Protein AF-A0AAV5GWV8-F1 (afdb_monomer)

Foldseek 3Di:
DKKKKKWKWFDDPPDPDTHGPDIDIDDDPDDDDPVVSLVVNCVVCVVVPPDTPMKMKIWMWDFDADPVRDTPDIDTDDMDIDD

pLDDT: mean 77.82, std 11.02, range [50.97, 91.69]

Structure (mmCIF, N/CA/C/O backbone):
data_AF-A0AAV5GWV8-F1
#
_entry.id   AF-A0AAV5GWV8-F1
#
loop_
_atom_site.group_PDB
_atom_site.id
_atom_site.type_symbol
_atom_site.label_atom_id
_atom_site.label_alt_id
_atom_site.label_comp_id
_atom_site.label_asym_id
_atom_site.label_entity_id
_atom_site.label_seq_id
_atom_site.pdbx_PDB_ins_code
_atom_site.Cartn_x
_atom_site.Cartn_y
_atom_site.Cartn_z
_atom_site.occupancy
_atom_site.B_iso_or_equiv
_atom_site.auth_seq_id
_atom_site.auth_comp_id
_atom_site.auth_asym_id
_atom_site.auth_atom_id
_atom_site.pdbx_PDB_model_num
ATOM 1 N N . MET A 1 1 ? -9.425 0.455 11.911 1.00 86.50 1 MET A N 1
ATOM 2 C CA . MET A 1 1 ? -8.317 -0.339 11.327 1.00 86.50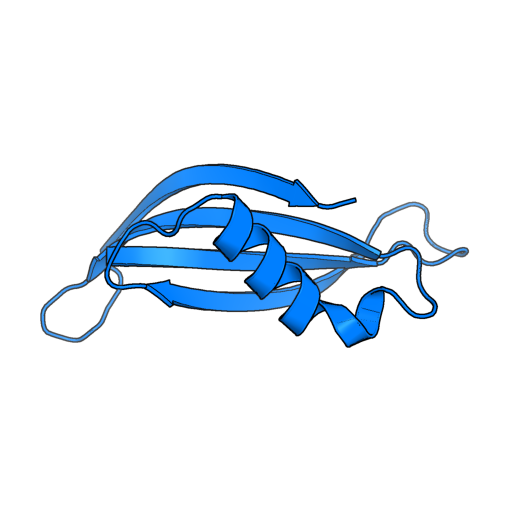 1 MET A CA 1
ATOM 3 C C . MET A 1 1 ? -7.637 0.485 10.252 1.00 86.50 1 MET A C 1
ATOM 5 O O . MET A 1 1 ? -8.087 1.592 9.986 1.00 86.50 1 MET A O 1
ATOM 9 N N . TYR A 1 2 ? -6.569 -0.029 9.653 1.00 87.19 2 TYR A N 1
ATOM 10 C CA . TYR A 1 2 ? -5.887 0.615 8.541 1.00 87.19 2 TYR A CA 1
ATOM 11 C C . TYR A 1 2 ? -5.765 -0.342 7.364 1.00 87.19 2 TYR A C 1
ATOM 13 O O . TYR A 1 2 ? -5.682 -1.556 7.551 1.00 87.19 2 TYR A O 1
ATOM 21 N N . ILE A 1 3 ? -5.746 0.203 6.157 1.00 87.88 3 ILE A N 1
ATOM 22 C CA . ILE A 1 3 ? -5.486 -0.544 4.930 1.00 87.88 3 ILE A CA 1
ATOM 23 C C . ILE A 1 3 ? -4.292 0.115 4.262 1.00 87.88 3 ILE A C 1
ATOM 25 O O . ILE A 1 3 ? -4.339 1.300 3.950 1.00 87.88 3 ILE A O 1
ATOM 29 N N . LEU A 1 4 ? -3.225 -0.650 4.064 1.00 88.94 4 LEU A N 1
ATOM 30 C CA . LEU A 1 4 ? -2.125 -0.264 3.194 1.00 88.94 4 LEU A CA 1
ATOM 31 C C . LEU A 1 4 ? -2.419 -0.823 1.808 1.00 88.94 4 LEU A C 1
ATOM 33 O O . LEU A 1 4 ? -2.427 -2.041 1.623 1.00 88.94 4 LEU A O 1
ATOM 37 N N . LYS A 1 5 ? -2.658 0.063 0.852 1.00 89.94 5 LYS A N 1
ATOM 38 C CA . LYS A 1 5 ? -2.743 -0.266 -0.562 1.00 89.94 5 LYS A CA 1
ATOM 39 C C . LYS A 1 5 ? -1.397 0.031 -1.206 1.00 89.94 5 LYS A C 1
ATOM 41 O O . LYS A 1 5 ? -0.862 1.126 -1.078 1.00 89.94 5 LYS A O 1
ATOM 46 N N . ILE A 1 6 ? -0.832 -0.980 -1.843 1.00 87.69 6 ILE A N 1
ATOM 47 C CA . ILE A 1 6 ? 0.444 -0.927 -2.547 1.00 87.69 6 ILE A CA 1
ATOM 48 C C . ILE A 1 6 ? 0.110 -0.965 -4.029 1.00 87.69 6 ILE A C 1
ATOM 50 O O . ILE A 1 6 ? -0.421 -1.973 -4.490 1.00 87.69 6 ILE A O 1
ATOM 54 N N . ASN A 1 7 ? 0.408 0.107 -4.749 1.00 86.75 7 ASN A N 1
ATOM 55 C CA . ASN A 1 7 ? 0.307 0.196 -6.197 1.00 86.75 7 ASN A CA 1
ATOM 56 C C . ASN A 1 7 ? 1.725 0.134 -6.773 1.00 86.75 7 ASN A C 1
ATOM 58 O O . ASN A 1 7 ? 2.611 0.856 -6.324 1.00 86.75 7 ASN A O 1
ATOM 62 N N . ILE A 1 8 ? 1.944 -0.742 -7.747 1.00 82.50 8 ILE A N 1
ATOM 63 C CA . ILE A 1 8 ? 3.184 -0.807 -8.518 1.00 82.50 8 ILE A CA 1
ATOM 64 C C . ILE A 1 8 ? 2.821 -0.463 -9.951 1.00 82.50 8 ILE A C 1
ATOM 66 O O . ILE A 1 8 ? 2.032 -1.176 -10.581 1.00 82.50 8 ILE A O 1
ATOM 70 N N . THR A 1 9 ? 3.387 0.623 -10.449 1.00 81.56 9 THR A N 1
ATOM 71 C CA . THR A 1 9 ? 3.282 1.039 -11.841 1.00 81.56 9 THR A CA 1
ATOM 72 C C . THR A 1 9 ? 4.577 0.696 -12.554 1.00 81.56 9 THR A C 1
ATOM 74 O O . THR A 1 9 ? 5.669 0.850 -12.013 1.00 81.56 9 THR A O 1
ATOM 77 N N . GLU A 1 10 ? 4.467 0.193 -13.775 1.00 75.38 10 GLU A N 1
ATOM 78 C CA . GLU A 1 10 ? 5.619 -0.075 -14.621 1.00 75.38 10 GLU A CA 1
ATOM 79 C C . GLU A 1 10 ? 5.566 0.855 -15.825 1.00 75.38 10 GLU A C 1
ATOM 81 O O . GLU A 1 10 ? 4.566 0.922 -16.545 1.00 75.38 10 GLU A O 1
ATOM 86 N N . LYS A 1 11 ? 6.662 1.577 -16.061 1.00 68.25 11 LYS A N 1
ATOM 87 C CA . LYS A 1 11 ? 6.834 2.327 -17.295 1.00 68.25 11 LYS A CA 1
ATOM 88 C C . LYS A 1 11 ? 7.657 1.490 -18.263 1.00 68.25 11 LYS A C 1
ATOM 90 O O . LYS A 1 11 ? 8.875 1.390 -18.124 1.00 68.25 11 LYS A O 1
ATOM 95 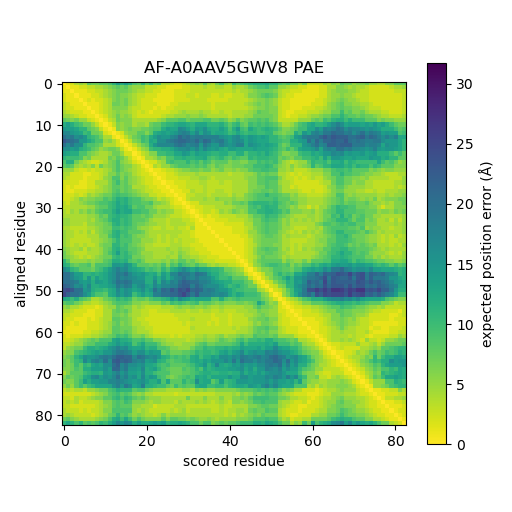N N . SER A 1 12 ? 6.996 0.882 -19.247 1.00 63.59 12 SER A N 1
ATOM 96 C CA . SER A 1 12 ? 7.730 0.204 -20.318 1.00 63.59 12 SER A CA 1
ATOM 97 C C . SER A 1 12 ? 8.472 1.230 -21.180 1.00 63.59 12 SER A C 1
ATOM 99 O O . SER A 1 12 ? 7.986 2.340 -21.397 1.00 63.59 12 SER A O 1
ATOM 101 N N . GLU A 1 13 ? 9.629 0.855 -21.731 1.00 60.72 13 GLU A N 1
ATOM 102 C CA . GLU A 1 13 ? 10.407 1.719 -22.640 1.00 60.72 13 GLU A CA 1
ATOM 103 C C . GLU A 1 13 ? 9.628 2.126 -23.907 1.00 60.72 13 GLU A C 1
ATOM 105 O O . GLU A 1 13 ? 10.006 3.070 -24.600 1.00 60.72 13 GLU A O 1
ATOM 110 N N . TYR A 1 14 ? 8.531 1.425 -24.203 1.00 59.03 14 TYR A N 1
ATOM 111 C CA . TYR A 1 14 ? 7.715 1.598 -25.403 1.00 59.03 14 TYR A CA 1
ATOM 112 C C . TYR A 1 14 ? 6.381 2.308 -25.137 1.00 59.03 14 TYR A C 1
ATOM 114 O O . TYR A 1 14 ? 5.638 2.556 -26.088 1.00 59.03 14 TYR A O 1
ATOM 122 N N . SER A 1 15 ? 6.072 2.647 -23.880 1.00 58.75 15 SER A N 1
ATOM 123 C CA . SER A 1 15 ? 4.840 3.344 -23.499 1.00 58.75 15 SER A CA 1
ATOM 124 C C . SER A 1 15 ? 5.128 4.756 -22.992 1.00 58.75 15 SER A C 1
ATOM 126 O O . SER A 1 15 ? 6.043 4.993 -22.204 1.00 58.75 15 SER A O 1
ATOM 128 N N . LEU A 1 16 ? 4.315 5.713 -23.444 1.00 62.91 16 LEU A N 1
ATOM 129 C CA . LEU A 1 16 ? 4.341 7.088 -22.939 1.00 62.91 16 LEU A CA 1
ATOM 130 C C . LEU A 1 16 ? 3.751 7.184 -21.523 1.00 62.91 16 LEU A C 1
ATOM 132 O O . LEU A 1 16 ? 4.156 8.059 -20.756 1.00 62.91 16 LEU A O 1
ATOM 136 N N . GLU A 1 17 ? 2.836 6.277 -21.181 1.00 61.66 17 GLU A N 1
ATOM 137 C CA . GLU A 1 17 ? 2.094 6.253 -19.920 1.00 61.66 17 GLU A CA 1
ATOM 138 C C . GLU A 1 17 ? 2.545 5.063 -19.062 1.00 61.66 17 GLU A C 1
ATOM 140 O O . GLU A 1 17 ? 2.861 3.990 -19.582 1.00 61.66 17 GLU A O 1
ATOM 145 N N . ALA A 1 18 ? 2.635 5.276 -17.748 1.00 68.62 18 ALA A N 1
ATOM 146 C CA . ALA A 1 18 ? 2.945 4.216 -16.796 1.00 68.62 18 ALA A CA 1
ATOM 147 C C . ALA A 1 18 ? 1.678 3.395 -16.531 1.00 68.62 18 ALA A C 1
ATOM 149 O O . ALA A 1 18 ? 0.647 3.957 -16.158 1.00 68.62 18 ALA A O 1
ATOM 150 N N . ASP A 1 19 ? 1.764 2.079 -16.705 1.00 74.50 19 ASP A N 1
ATOM 151 C CA . ASP A 1 19 ? 0.630 1.180 -16.506 1.00 74.50 19 ASP A CA 1
ATOM 152 C C . ASP A 1 19 ? 0.655 0.599 -15.090 1.00 74.50 19 ASP A C 1
ATOM 154 O O . ASP A 1 19 ? 1.704 0.210 -14.571 1.00 74.50 19 ASP A O 1
ATOM 158 N N . LEU A 1 20 ? -0.515 0.512 -14.451 1.00 75.88 20 LEU A N 1
ATOM 159 C CA . LEU A 1 20 ? -0.661 -0.161 -13.161 1.00 75.88 20 LEU A CA 1
ATOM 160 C C . LEU A 1 20 ? -0.464 -1.669 -13.351 1.00 75.88 20 LEU A C 1
ATOM 162 O O . LEU A 1 20 ? -1.336 -2.363 -13.871 1.00 75.88 20 LEU A O 1
ATOM 166 N N . PHE A 1 21 ? 0.679 -2.172 -12.900 1.00 75.69 21 PHE A N 1
ATOM 167 C CA . PHE A 1 21 ? 1.069 -3.570 -13.043 1.00 75.69 21 PHE A CA 1
ATOM 168 C C . PHE A 1 21 ? 0.495 -4.444 -11.922 1.00 75.69 21 PHE A C 1
ATOM 170 O O . PHE A 1 21 ? 0.068 -5.577 -12.151 1.00 75.69 21 PHE A O 1
ATOM 177 N N . TYR A 1 22 ? 0.479 -3.927 -10.690 1.00 78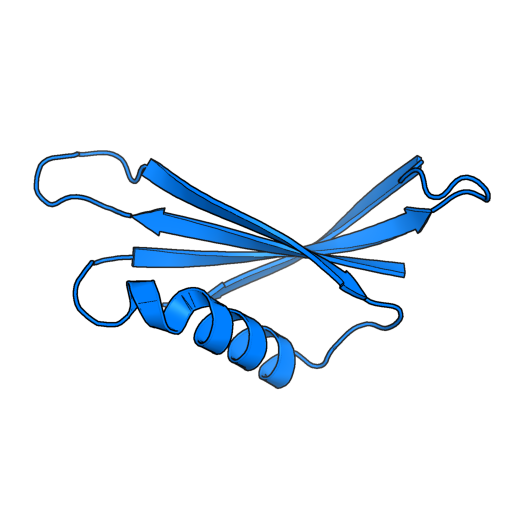.94 22 TYR A N 1
ATOM 178 C CA . TYR A 1 22 ? 0.078 -4.697 -9.517 1.00 78.94 22 TYR A CA 1
ATOM 179 C C . TYR A 1 22 ? -0.527 -3.814 -8.427 1.00 78.94 22 TYR A C 1
ATOM 181 O O . TYR A 1 22 ? 0.012 -2.758 -8.100 1.00 78.94 22 TYR A O 1
ATOM 189 N N . THR A 1 23 ? -1.606 -4.297 -7.807 1.00 84.75 23 THR A N 1
ATOM 190 C CA . THR A 1 23 ? -2.169 -3.705 -6.590 1.00 84.75 23 THR A CA 1
ATOM 191 C C . THR A 1 23 ? -2.355 -4.766 -5.517 1.00 84.75 23 THR A C 1
ATOM 193 O O . THR A 1 23 ? -2.912 -5.835 -5.773 1.00 84.75 23 THR A O 1
ATOM 196 N N . GLN A 1 24 ? -1.956 -4.445 -4.287 1.00 83.75 24 GLN A N 1
ATOM 197 C CA . GLN A 1 24 ? -2.206 -5.276 -3.115 1.00 83.75 24 GLN A CA 1
ATOM 198 C C . GLN A 1 24 ? -2.751 -4.458 -1.954 1.00 83.75 24 GLN A C 1
ATOM 200 O O . GLN A 1 24 ? -2.211 -3.410 -1.623 1.00 83.75 24 GLN A O 1
ATOM 205 N N . ASN A 1 25 ? -3.768 -4.996 -1.283 1.00 85.88 25 ASN A N 1
ATOM 206 C CA . ASN A 1 25 ? -4.299 -4.438 -0.046 1.00 85.88 25 ASN A CA 1
ATOM 207 C C . ASN A 1 25 ? -3.845 -5.286 1.145 1.00 85.88 25 ASN A C 1
ATOM 209 O O . ASN A 1 25 ? -3.987 -6.510 1.136 1.00 85.88 25 ASN A O 1
ATOM 213 N N . ILE A 1 26 ? -3.325 -4.632 2.179 1.00 84.56 26 ILE A N 1
ATOM 214 C CA . ILE A 1 26 ? -2.906 -5.249 3.437 1.00 84.56 26 ILE A CA 1
ATOM 215 C C . ILE A 1 26 ? -3.682 -4.588 4.573 1.00 84.56 26 ILE A C 1
ATOM 217 O O . ILE A 1 26 ? -3.532 -3.395 4.836 1.00 84.56 26 ILE A O 1
ATOM 221 N N . THR A 1 27 ? -4.504 -5.367 5.272 1.00 85.88 27 THR A N 1
ATOM 222 C CA . THR A 1 27 ? -5.233 -4.895 6.455 1.00 85.88 27 THR A CA 1
ATOM 223 C C . THR A 1 27 ? -4.321 -4.902 7.679 1.00 85.88 27 THR A C 1
ATOM 225 O O . THR A 1 27 ? -3.620 -5.875 7.952 1.00 85.88 27 THR A O 1
ATOM 228 N N . MET A 1 28 ? -4.346 -3.816 8.445 1.00 84.88 28 MET A N 1
ATOM 229 C CA . MET A 1 28 ? -3.508 -3.602 9.619 1.00 84.88 28 MET A CA 1
ATOM 230 C C . MET A 1 28 ? -4.361 -3.136 10.800 1.00 84.88 28 MET A C 1
ATOM 232 O O . MET A 1 28 ? -5.212 -2.255 10.684 1.00 84.88 28 MET A O 1
ATOM 236 N N . ILE A 1 29 ? -4.108 -3.701 11.977 1.00 84.44 29 ILE A N 1
ATOM 237 C CA . ILE A 1 29 ? -4.849 -3.358 13.203 1.00 84.44 29 ILE A CA 1
ATOM 238 C C . ILE 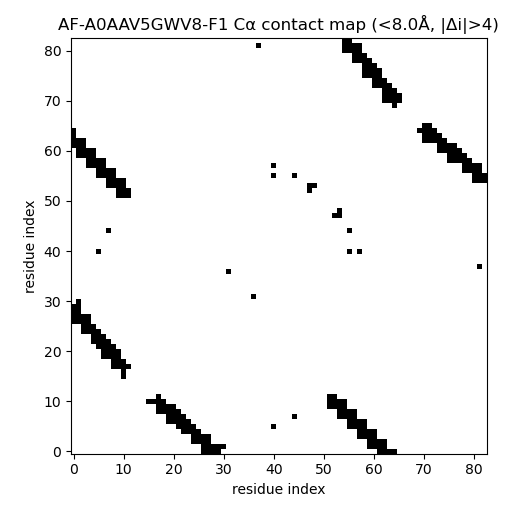A 1 29 ? -4.381 -2.045 13.849 1.00 84.44 29 ILE A C 1
ATOM 240 O O . ILE A 1 29 ? -5.091 -1.474 14.669 1.00 84.44 29 ILE A O 1
ATOM 244 N N . ARG A 1 30 ? -3.194 -1.554 13.476 1.00 85.00 30 ARG A N 1
ATOM 245 C CA . ARG A 1 30 ? -2.571 -0.329 13.996 1.00 85.00 30 ARG A CA 1
ATOM 246 C C . ARG A 1 30 ? -1.851 0.417 12.882 1.00 85.00 30 ARG A C 1
ATOM 248 O O . ARG A 1 30 ? -1.452 -0.218 11.907 1.00 85.00 30 ARG A O 1
ATOM 255 N N . TYR A 1 31 ? -1.651 1.721 13.062 1.00 83.81 31 TYR A N 1
ATOM 256 C CA . TYR A 1 31 ? -0.868 2.520 12.126 1.00 83.81 31 TYR A CA 1
ATOM 257 C C . TYR A 1 31 ? 0.606 2.090 12.213 1.00 83.81 31 TYR A C 1
ATOM 259 O O . TYR A 1 31 ? 1.192 2.179 13.299 1.00 83.81 31 TYR A O 1
ATOM 267 N N . PRO A 1 32 ? 1.202 1.553 11.138 1.00 78.50 32 PRO A N 1
ATOM 268 C CA . PRO A 1 32 ? 2.614 1.178 11.133 1.00 78.50 32 PRO A CA 1
ATOM 269 C C . PRO A 1 32 ? 3.524 2.415 11.107 1.00 78.50 32 PRO A C 1
ATOM 271 O O . PRO A 1 32 ? 3.138 3.487 10.647 1.00 78.50 32 PRO A O 1
ATOM 274 N N . ALA A 1 33 ? 4.765 2.267 11.574 1.00 86.62 33 ALA A N 1
ATOM 275 C CA . ALA A 1 33 ? 5.777 3.301 11.388 1.00 86.62 33 ALA A CA 1
ATOM 276 C C . ALA A 1 33 ? 6.154 3.416 9.899 1.00 86.62 33 ALA A C 1
ATOM 278 O O . ALA A 1 33 ? 6.182 2.411 9.186 1.00 86.62 33 ALA A O 1
ATOM 279 N N . LYS A 1 34 ? 6.497 4.626 9.435 1.00 82.44 34 LYS A N 1
ATOM 280 C CA . LYS A 1 34 ? 6.858 4.884 8.025 1.00 82.44 34 LYS A CA 1
ATOM 281 C C . LYS A 1 34 ? 7.976 3.973 7.518 1.00 82.44 34 LYS A C 1
ATOM 283 O O . LYS A 1 34 ? 7.856 3.396 6.442 1.00 82.44 34 LYS A O 1
ATOM 288 N N . ASP A 1 35 ? 9.015 3.769 8.323 1.00 84.38 35 ASP A N 1
ATOM 289 C CA . ASP A 1 35 ? 10.130 2.886 7.965 1.00 84.38 35 ASP A CA 1
ATOM 290 C C . ASP A 1 35 ? 9.684 1.432 7.751 1.00 84.38 35 ASP A C 1
ATOM 292 O O . ASP A 1 35 ? 10.223 0.732 6.893 1.00 84.38 35 ASP A O 1
ATOM 296 N N . ASP A 1 36 ? 8.686 0.969 8.506 1.00 85.50 36 ASP A N 1
ATOM 297 C CA . ASP A 1 36 ? 8.144 -0.382 8.365 1.00 85.50 36 ASP A CA 1
ATOM 298 C C . ASP A 1 36 ? 7.240 -0.499 7.133 1.00 85.50 36 ASP A C 1
ATOM 300 O O . ASP A 1 36 ? 7.305 -1.508 6.433 1.00 85.50 36 ASP A O 1
ATOM 304 N N . ILE A 1 37 ? 6.466 0.544 6.814 1.00 81.44 37 ILE A N 1
ATOM 305 C CA . ILE A 1 37 ? 5.665 0.631 5.580 1.00 81.44 37 ILE A CA 1
ATOM 306 C C . ILE A 1 37 ? 6.566 0.491 4.352 1.00 81.44 37 ILE A C 1
ATOM 308 O O . ILE A 1 37 ? 6.310 -0.344 3.484 1.00 81.44 37 ILE A O 1
ATOM 312 N N . VAL A 1 38 ? 7.669 1.245 4.313 1.00 80.12 38 VAL A N 1
ATOM 313 C CA . VAL A 1 38 ? 8.641 1.186 3.214 1.00 80.12 38 VAL A CA 1
ATOM 314 C C . VAL A 1 38 ? 9.303 -0.194 3.135 1.00 80.12 38 VAL A C 1
ATOM 316 O O . VAL A 1 38 ? 9.494 -0.721 2.040 1.00 80.12 38 VAL A O 1
ATOM 319 N N . LYS A 1 39 ? 9.628 -0.833 4.268 1.00 83.56 39 LYS A N 1
ATOM 320 C CA . LYS A 1 39 ? 10.170 -2.207 4.275 1.00 83.56 39 LYS A CA 1
ATOM 321 C C . LYS A 1 39 ? 9.170 -3.235 3.750 1.00 83.56 39 LYS A C 1
ATOM 323 O O . LYS A 1 39 ? 9.572 -4.124 3.001 1.00 83.56 39 LYS A O 1
ATOM 328 N N . ILE A 1 40 ? 7.895 -3.134 4.138 1.00 79.44 40 ILE A N 1
ATOM 329 C CA . ILE A 1 40 ? 6.822 -3.994 3.620 1.00 79.44 40 ILE A CA 1
ATOM 330 C C . ILE A 1 40 ? 6.739 -3.809 2.105 1.00 79.44 40 ILE A C 1
ATOM 332 O O . ILE A 1 40 ? 6.879 -4.787 1.374 1.00 79.44 40 ILE A O 1
ATOM 336 N N . ALA A 1 41 ? 6.639 -2.567 1.632 1.00 75.56 41 ALA A N 1
ATOM 337 C CA . ALA A 1 41 ? 6.612 -2.255 0.208 1.00 75.56 41 ALA A CA 1
ATOM 338 C C . ALA A 1 41 ? 7.803 -2.866 -0.539 1.00 75.56 41 ALA A C 1
ATOM 340 O O . ALA A 1 41 ? 7.601 -3.652 -1.458 1.00 75.56 41 ALA A O 1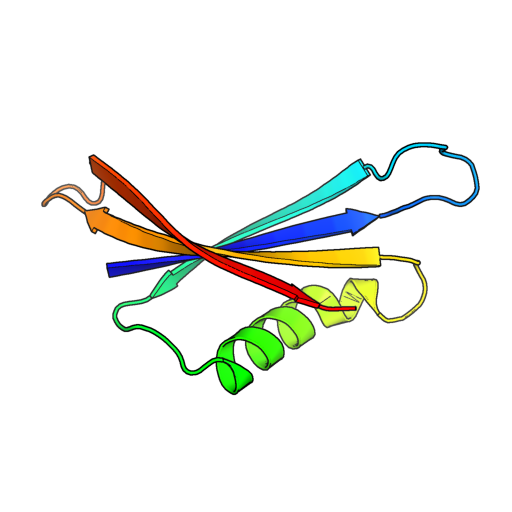
ATOM 341 N N . LYS A 1 42 ? 9.039 -2.629 -0.084 1.00 75.81 42 LYS A N 1
ATOM 342 C CA . LYS A 1 42 ? 10.250 -3.197 -0.702 1.00 75.81 42 LYS A CA 1
ATOM 343 C C . LYS A 1 42 ? 10.266 -4.725 -0.703 1.00 75.81 42 LYS A C 1
ATOM 345 O O . LYS A 1 42 ? 10.713 -5.326 -1.671 1.00 75.81 42 LYS A O 1
ATOM 350 N N . LYS A 1 43 ? 9.752 -5.375 0.346 1.00 80.06 43 LYS A N 1
ATOM 351 C CA . LYS A 1 43 ? 9.651 -6.841 0.400 1.00 80.06 43 LYS A CA 1
ATOM 352 C C . LYS A 1 43 ? 8.667 -7.385 -0.638 1.00 80.06 43 LYS A C 1
ATOM 354 O O . LYS A 1 43 ? 8.962 -8.400 -1.263 1.00 80.06 43 LYS A O 1
ATOM 359 N N . HIS A 1 44 ? 7.526 -6.725 -0.821 1.00 70.38 44 HIS A N 1
ATOM 360 C CA . HIS A 1 44 ? 6.541 -7.092 -1.841 1.00 70.38 44 HIS A CA 1
ATOM 361 C C . HIS A 1 44 ? 7.029 -6.749 -3.258 1.00 70.38 44 HIS A C 1
ATOM 363 O O . HIS A 1 44 ? 6.788 -7.503 -4.196 1.00 70.38 44 HIS A O 1
ATOM 369 N N . CYS A 1 45 ? 7.804 -5.673 -3.392 1.00 65.69 45 CYS A N 1
ATOM 370 C CA . CYS A 1 45 ? 8.338 -5.174 -4.658 1.00 65.69 45 CYS A CA 1
ATOM 371 C C . CYS A 1 45 ? 9.738 -5.705 -4.991 1.00 65.69 45 CYS A C 1
ATOM 373 O O . CYS A 1 45 ? 10.336 -5.270 -5.971 1.00 65.69 45 CYS A O 1
ATOM 375 N N . ASN A 1 46 ? 10.267 -6.670 -4.234 1.00 62.59 46 ASN A N 1
ATOM 376 C CA . ASN A 1 46 ? 11.556 -7.304 -4.534 1.00 62.59 46 ASN A CA 1
ATOM 377 C C . ASN A 1 46 ? 11.551 -7.992 -5.920 1.00 62.59 46 ASN A C 1
ATOM 379 O O . ASN A 1 46 ? 12.602 -8.356 -6.420 1.00 62.59 46 ASN A O 1
ATOM 383 N N . PHE A 1 47 ? 10.384 -8.157 -6.554 1.00 53.22 47 PHE A N 1
ATOM 384 C CA . PHE A 1 47 ? 10.243 -8.536 -7.964 1.00 53.22 47 PHE A CA 1
ATOM 385 C C . PHE A 1 47 ? 10.466 -7.377 -8.952 1.00 53.22 47 PHE A C 1
ATOM 387 O O . PHE A 1 47 ? 10.989 -7.602 -10.037 1.00 53.22 47 PHE A O 1
ATOM 394 N N . ALA A 1 48 ? 10.094 -6.151 -8.586 1.00 53.16 48 ALA A N 1
ATOM 395 C CA . ALA A 1 48 ? 10.136 -4.975 -9.453 1.00 53.16 48 ALA A CA 1
ATOM 396 C C . ALA A 1 48 ? 11.538 -4.332 -9.505 1.00 53.16 48 ALA A C 1
ATOM 398 O O . ALA A 1 48 ? 11.987 -3.877 -10.553 1.00 53.16 48 ALA A O 1
ATOM 399 N N . TYR A 1 49 ? 12.278 -4.383 -8.391 1.00 51.31 49 TYR A N 1
ATOM 400 C CA . TYR A 1 49 ? 13.570 -3.697 -8.228 1.00 51.31 49 TYR A CA 1
ATOM 401 C C . TYR A 1 49 ? 14.731 -4.290 -9.057 1.00 51.31 49 TYR A C 1
ATOM 403 O O . TYR A 1 49 ? 15.763 -3.644 -9.220 1.00 51.31 49 TYR A O 1
ATOM 411 N N . TYR A 1 50 ? 14.604 -5.524 -9.565 1.00 50.97 50 TYR A N 1
ATOM 412 C CA . TYR A 1 50 ? 15.711 -6.236 -10.225 1.00 50.97 50 TYR A CA 1
ATOM 413 C C . TYR A 1 50 ? 15.755 -6.114 -11.755 1.00 50.97 50 TYR A C 1
ATOM 415 O O . TYR A 1 50 ? 16.626 -6.732 -12.367 1.00 50.97 50 TYR A O 1
ATOM 423 N N . GLY A 1 51 ? 14.900 -5.311 -12.396 1.00 51.69 51 GLY A N 1
ATOM 424 C CA . GLY A 1 51 ? 15.051 -5.138 -13.846 1.00 51.69 51 GLY A CA 1
ATOM 425 C C . GLY A 1 51 ? 14.104 -4.206 -14.587 1.00 51.69 51 GLY A C 1
ATOM 426 O O . GLY A 1 51 ? 14.302 -4.040 -15.785 1.00 51.69 51 GLY A O 1
ATOM 427 N N . LEU A 1 52 ? 13.105 -3.607 -13.940 1.00 55.75 52 LEU A N 1
ATOM 428 C CA . LEU A 1 52 ? 12.100 -2.793 -14.627 1.00 55.75 52 LEU A CA 1
ATOM 429 C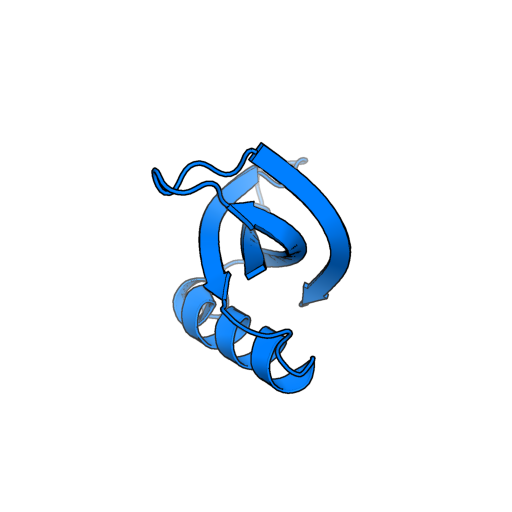 C . LEU A 1 52 ? 12.001 -1.443 -13.916 1.00 55.75 52 LEU A C 1
ATOM 431 O O . LEU A 1 52 ? 12.091 -1.390 -12.691 1.00 55.75 52 LEU A O 1
ATOM 435 N N . GLY A 1 53 ? 11.883 -0.353 -14.677 1.00 64.06 53 GLY A N 1
ATOM 436 C CA . GLY A 1 53 ? 11.680 1.006 -14.164 1.00 64.06 53 GLY A CA 1
ATOM 437 C C . GLY A 1 53 ? 10.306 1.143 -13.509 1.00 64.06 53 GLY A C 1
ATOM 438 O O . GLY A 1 53 ? 9.412 1.783 -14.057 1.00 64.06 53 GLY A O 1
ATOM 439 N N . ALA A 1 54 ? 10.128 0.457 -12.385 1.00 72.38 54 ALA A N 1
ATOM 440 C CA . ALA A 1 54 ? 8.885 0.358 -11.656 1.00 72.38 54 ALA A CA 1
ATOM 441 C C . ALA A 1 54 ? 8.831 1.420 -10.561 1.00 72.38 54 ALA A C 1
ATOM 443 O O . ALA A 1 54 ? 9.769 1.576 -9.779 1.00 72.38 54 ALA A O 1
ATOM 444 N N . GLU A 1 55 ? 7.708 2.116 -10.500 1.00 79.56 55 GLU A N 1
ATOM 445 C CA . GLU A 1 55 ? 7.396 3.120 -9.494 1.00 79.56 55 GLU A CA 1
ATOM 446 C C . GLU A 1 55 ? 6.435 2.492 -8.479 1.00 79.56 55 GLU A C 1
ATOM 448 O O . GLU A 1 55 ? 5.518 1.743 -8.835 1.00 79.56 55 GLU A O 1
ATOM 453 N N . ILE A 1 56 ? 6.667 2.743 -7.191 1.00 81.94 56 ILE A N 1
ATOM 454 C CA . ILE A 1 56 ? 5.849 2.177 -6.118 1.00 81.94 56 ILE A CA 1
ATOM 455 C C . ILE A 1 56 ? 5.149 3.315 -5.395 1.00 81.94 56 ILE A C 1
ATOM 457 O O . ILE A 1 56 ? 5.778 4.222 -4.854 1.00 81.94 56 ILE A O 1
ATOM 461 N N . GLU A 1 57 ? 3.834 3.217 -5.312 1.00 87.94 57 GLU A N 1
ATOM 462 C CA . GLU A 1 57 ? 2.984 4.164 -4.618 1.00 87.94 57 GLU A CA 1
ATOM 463 C C . GLU A 1 57 ? 2.231 3.445 -3.498 1.00 87.94 57 GLU A C 1
ATOM 465 O O . GLU A 1 57 ? 1.601 2.405 -3.694 1.00 87.94 57 GLU A O 1
ATOM 470 N N . LEU A 1 58 ? 2.313 3.992 -2.291 1.00 88.62 58 LEU A N 1
ATOM 471 C CA . LEU A 1 58 ? 1.682 3.448 -1.099 1.00 88.62 58 LEU A CA 1
ATOM 472 C C . LEU A 1 58 ? 0.587 4.400 -0.637 1.00 88.62 58 LEU A C 1
ATOM 474 O O . LEU A 1 58 ? 0.856 5.562 -0.342 1.00 88.62 58 LEU A O 1
ATOM 478 N N . GLU A 1 59 ? -0.633 3.897 -0.523 1.00 90.56 59 GLU A N 1
ATOM 479 C CA . GLU A 1 59 ? -1.791 4.632 -0.026 1.00 90.56 59 GLU A CA 1
ATOM 480 C C . GLU A 1 59 ? -2.234 4.008 1.304 1.00 90.56 59 GLU A C 1
ATOM 482 O O . GLU A 1 59 ? -2.500 2.806 1.387 1.00 90.56 59 GLU A O 1
ATOM 487 N N . ILE A 1 60 ? -2.296 4.805 2.370 1.00 88.88 60 ILE A N 1
ATOM 488 C CA . ILE A 1 60 ? -2.705 4.347 3.701 1.00 88.88 60 ILE A CA 1
ATOM 489 C C . ILE A 1 60 ? -4.073 4.926 4.016 1.00 88.88 60 ILE A C 1
ATOM 491 O O . ILE A 1 60 ? -4.233 6.142 4.113 1.00 88.88 60 ILE A O 1
ATOM 495 N N . TYR A 1 61 ? -5.040 4.047 4.244 1.00 90.56 61 TYR A N 1
ATOM 496 C CA . TYR A 1 61 ? -6.403 4.421 4.591 1.00 90.56 61 TYR A CA 1
ATOM 497 C C . TYR A 1 61 ? -6.705 4.082 6.048 1.00 90.56 61 TYR A C 1
ATOM 499 O O . TYR A 1 61 ? -6.360 2.989 6.506 1.00 90.56 61 TYR A O 1
ATOM 507 N N . SER A 1 62 ? -7.396 4.963 6.772 1.00 90.19 62 SER A N 1
ATOM 508 C CA . SER A 1 62 ? -8.216 4.546 7.916 1.00 90.19 62 SER A CA 1
ATOM 509 C C . SER A 1 62 ? -9.430 3.830 7.356 1.00 90.19 62 SER A C 1
ATOM 511 O O . SER A 1 62 ? -10.040 4.285 6.394 1.00 90.19 62 SER A O 1
ATOM 513 N N . ALA A 1 63 ? -9.774 2.697 7.952 1.00 87.00 63 ALA A N 1
ATOM 514 C CA . ALA A 1 63 ? -10.949 1.935 7.575 1.00 87.00 63 ALA A CA 1
ATOM 515 C C . ALA A 1 63 ? -11.773 1.579 8.809 1.00 87.00 63 ALA A C 1
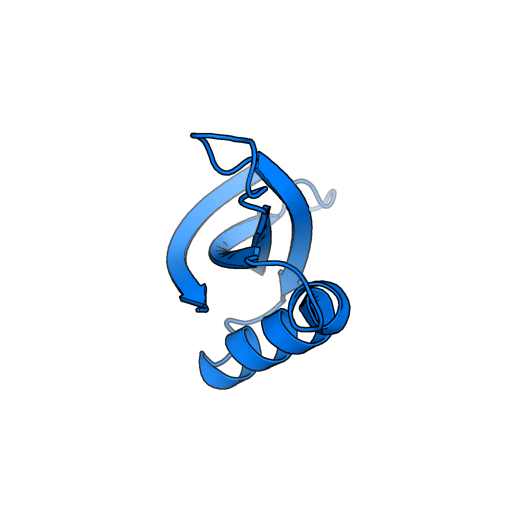ATOM 517 O O . ALA A 1 63 ? -11.239 1.025 9.787 1.00 87.00 63 ALA A O 1
ATOM 518 N N . ASN A 1 64 ? -13.072 1.851 8.726 1.00 84.00 64 ASN A N 1
ATOM 519 C CA . ASN A 1 64 ? -14.068 1.237 9.590 1.00 84.00 64 ASN A CA 1
ATOM 520 C C . ASN A 1 64 ? -14.547 -0.047 8.918 1.00 84.00 64 ASN A C 1
ATOM 522 O O . ASN A 1 64 ? -14.882 -0.056 7.733 1.00 84.00 64 ASN A O 1
ATOM 526 N N . ILE A 1 65 ? -14.501 -1.138 9.677 1.00 75.06 65 ILE A N 1
ATOM 527 C CA . ILE A 1 65 ? -14.985 -2.440 9.235 1.00 75.06 65 ILE A CA 1
ATOM 528 C C . ILE A 1 65 ? -16.146 -2.808 10.144 1.00 75.06 65 ILE A C 1
ATOM 530 O O . ILE A 1 65 ? -16.019 -2.715 11.368 1.00 75.06 65 ILE A O 1
ATOM 534 N N . ASP A 1 66 ? -17.272 -3.160 9.537 1.00 79.94 66 ASP A N 1
ATOM 535 C CA . ASP A 1 66 ? -18.445 -3.607 10.273 1.00 79.94 66 ASP A CA 1
ATOM 536 C C . ASP A 1 66 ? -18.250 -5.013 10.864 1.00 79.94 66 ASP A C 1
ATOM 538 O O . ASP A 1 66 ? -17.201 -5.652 10.744 1.00 79.94 66 ASP A O 1
ATOM 542 N N . THR A 1 67 ? -19.278 -5.508 11.545 1.00 75.12 67 THR A N 1
ATOM 543 C CA . THR A 1 67 ? -19.261 -6.837 12.165 1.00 75.12 67 THR A CA 1
ATOM 544 C C . THR A 1 67 ? -19.170 -7.989 11.162 1.00 75.12 67 THR A C 1
ATOM 546 O O . THR A 1 67 ? -18.767 -9.080 11.559 1.00 75.12 67 THR A O 1
ATOM 549 N N . ASP A 1 68 ? -19.494 -7.749 9.889 1.00 80.00 68 ASP A N 1
ATOM 550 C CA . ASP A 1 68 ? -19.481 -8.741 8.811 1.00 80.00 68 ASP A CA 1
ATOM 551 C C . ASP A 1 68 ? -18.163 -8.716 8.012 1.00 80.00 68 ASP A C 1
ATOM 553 O O . ASP A 1 68 ? -17.972 -9.504 7.083 1.00 80.00 68 ASP A O 1
ATOM 557 N N . GLY A 1 69 ? -17.213 -7.853 8.392 1.00 68.00 69 GLY A N 1
ATOM 558 C CA . GLY A 1 69 ? -15.912 -7.744 7.736 1.00 68.00 69 GLY A CA 1
ATOM 559 C C . GLY A 1 69 ? -15.913 -6.846 6.497 1.00 68.00 69 GLY A C 1
ATOM 560 O O . GLY A 1 69 ? -14.916 -6.822 5.770 1.00 68.00 69 GLY A O 1
ATOM 561 N N . VAL A 1 70 ? -16.991 -6.096 6.250 1.00 78.88 70 VAL A N 1
ATOM 562 C CA . VAL A 1 70 ? -17.116 -5.181 5.111 1.00 78.88 70 VAL A CA 1
ATOM 563 C C . VAL A 1 70 ? -16.543 -3.813 5.478 1.00 78.88 70 VAL A C 1
ATOM 565 O O . VAL A 1 70 ? -16.792 -3.277 6.557 1.00 78.88 70 VAL A O 1
ATOM 568 N N . ILE A 1 71 ? -15.756 -3.228 4.572 1.00 77.75 71 ILE A N 1
ATOM 569 C CA . ILE A 1 71 ? -15.236 -1.863 4.726 1.00 77.75 71 ILE A CA 1
ATOM 570 C C . ILE A 1 71 ? -16.385 -0.890 4.453 1.00 77.75 71 ILE A C 1
ATOM 572 O O . ILE A 1 71 ? -16.837 -0.777 3.315 1.00 77.75 71 ILE A O 1
ATOM 576 N N . THR A 1 72 ? -16.857 -0.194 5.485 1.00 77.06 72 THR A N 1
ATOM 577 C CA . THR A 1 72 ? -18.003 0.727 5.385 1.00 77.06 72 THR A CA 1
ATOM 578 C C . THR A 1 72 ? -17.589 2.174 5.154 1.00 77.06 72 THR A C 1
ATOM 580 O O . THR A 1 72 ? -18.363 2.964 4.625 1.00 77.06 72 THR A O 1
ATOM 583 N N . GLU A 1 73 ? -16.373 2.531 5.554 1.00 76.12 73 GLU A N 1
ATOM 584 C CA . GLU A 1 73 ? -15.817 3.872 5.408 1.00 76.12 73 GLU A CA 1
ATOM 585 C C . GLU A 1 73 ? -14.307 3.749 5.229 1.00 76.12 73 GLU A C 1
ATOM 587 O O . GLU A 1 73 ? -13.657 3.011 5.980 1.00 76.12 73 GLU A O 1
ATOM 592 N N . ASN A 1 74 ? -13.757 4.448 4.235 1.00 86.06 74 ASN A N 1
ATOM 593 C CA . ASN A 1 74 ? -12.323 4.597 4.061 1.00 86.06 74 ASN A CA 1
ATOM 594 C C . ASN A 1 74 ? -11.945 6.071 3.874 1.00 86.06 74 ASN A C 1
ATOM 596 O O . ASN A 1 74 ? -12.547 6.794 3.088 1.00 86.06 74 ASN A O 1
ATOM 600 N N . GLU A 1 75 ? -10.920 6.515 4.586 1.00 90.75 75 GLU A N 1
ATOM 601 C CA . GLU A 1 75 ? -10.362 7.856 4.429 1.00 90.75 75 GLU A CA 1
ATOM 602 C C . GLU A 1 75 ? -8.869 7.722 4.149 1.00 90.75 75 GLU A C 1
ATOM 604 O O . GLU A 1 75 ? -8.160 7.007 4.858 1.00 90.75 75 GLU A O 1
ATOM 609 N N . LEU A 1 76 ? -8.394 8.366 3.080 1.00 91.69 76 LEU A N 1
ATOM 610 C CA . LEU A 1 76 ? -6.971 8.391 2.754 1.00 91.69 76 LEU A CA 1
ATOM 611 C C . LEU A 1 76 ? -6.253 9.282 3.769 1.00 91.69 76 LEU A C 1
ATOM 613 O O . LEU A 1 76 ? -6.478 10.488 3.808 1.00 91.69 76 LEU A O 1
ATOM 617 N N . ILE A 1 77 ? -5.369 8.685 4.560 1.00 90.88 77 ILE A N 1
ATOM 618 C CA . ILE A 1 77 ? -4.573 9.390 5.567 1.00 90.88 77 ILE A CA 1
ATOM 619 C C . ILE A 1 77 ? -3.290 9.921 4.940 1.00 90.88 77 ILE A C 1
ATOM 621 O O . ILE A 1 77 ? -2.887 11.056 5.183 1.00 90.88 77 ILE A O 1
ATOM 625 N N . GLU A 1 78 ? -2.607 9.069 4.177 1.00 89.25 78 GLU A N 1
ATOM 626 C CA . GLU A 1 78 ? -1.265 9.355 3.695 1.00 89.25 78 GLU A CA 1
ATOM 627 C C . GLU A 1 78 ? -0.983 8.638 2.376 1.00 89.25 78 GLU A C 1
ATOM 629 O O . GLU A 1 78 ? -1.451 7.522 2.135 1.00 89.25 78 GLU A O 1
ATOM 634 N N . LYS A 1 79 ? -0.176 9.297 1.545 1.00 91.25 79 LYS A N 1
ATOM 635 C CA . LYS A 1 79 ? 0.351 8.775 0.294 1.00 91.25 79 LYS A CA 1
ATOM 636 C C . LYS A 1 79 ? 1.876 8.883 0.309 1.00 91.25 79 LYS A C 1
ATOM 638 O O . LYS A 1 79 ? 2.406 9.940 0.647 1.00 91.25 79 LYS A O 1
ATOM 643 N N . ILE A 1 80 ? 2.571 7.794 -0.013 1.00 86.38 80 ILE A N 1
ATOM 644 C CA . ILE A 1 80 ? 4.037 7.712 -0.011 1.00 86.38 80 ILE A CA 1
ATOM 645 C C . ILE A 1 80 ? 4.498 7.163 -1.357 1.00 86.38 80 ILE A C 1
ATOM 647 O O . ILE A 1 80 ? 4.150 6.044 -1.722 1.00 86.38 80 ILE A O 1
ATOM 651 N N . GLU A 1 81 ? 5.325 7.930 -2.057 1.00 84.31 81 GLU A N 1
ATOM 652 C CA . GLU A 1 81 ? 6.031 7.475 -3.254 1.00 84.31 81 GLU A CA 1
ATOM 653 C C . GLU A 1 81 ? 7.377 6.873 -2.843 1.00 84.31 81 GLU A C 1
ATOM 655 O O . GLU A 1 81 ? 8.166 7.490 -2.119 1.00 84.31 81 GLU A O 1
ATOM 660 N N . VAL A 1 82 ? 7.620 5.636 -3.267 1.00 75.31 82 VAL A N 1
ATOM 661 C CA . VAL A 1 82 ? 8.868 4.912 -3.039 1.00 75.31 82 VAL A CA 1
ATOM 662 C C . VAL A 1 82 ? 9.550 4.745 -4.392 1.00 75.31 82 VAL A C 1
ATOM 664 O O . VAL A 1 82 ? 9.189 3.865 -5.170 1.00 75.31 82 VAL A O 1
ATOM 667 N N . ASN A 1 83 ? 10.525 5.620 -4.643 1.00 65.50 83 ASN A N 1
ATOM 668 C CA . ASN A 1 83 ? 11.469 5.511 -5.758 1.00 65.50 83 ASN A CA 1
ATOM 669 C C . ASN A 1 83 ? 12.555 4.464 -5.478 1.00 65.50 83 ASN A C 1
ATOM 671 O O . ASN A 1 83 ? 12.937 4.297 -4.288 1.00 65.50 83 ASN A O 1
#

Solvent-accessible surface area (backbone atoms only — not comparable to full-atom values): 4877 Å² total; per-residue (Å²): 76,28,35,43,35,41,38,33,30,38,43,51,98,89,45,98,60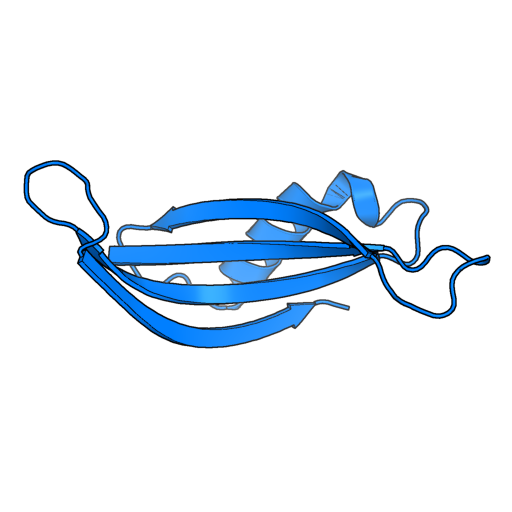,68,42,82,72,46,77,48,80,44,82,34,88,57,88,73,56,70,72,53,51,53,50,51,50,51,65,73,37,61,75,39,77,77,80,53,71,50,44,35,40,35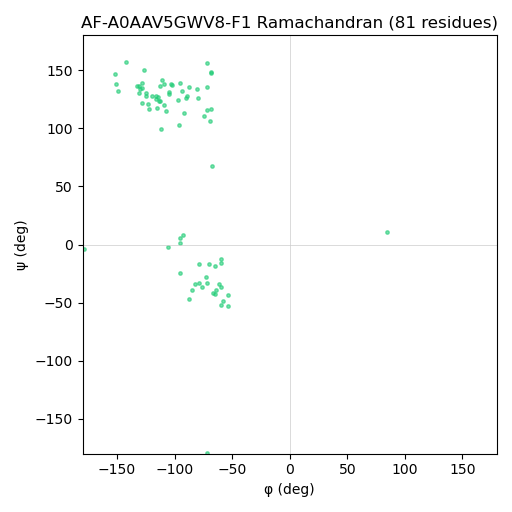,42,35,25,45,31,47,61,52,97,86,70,47,78,78,46,76,46,82,74,49,76,47,79,50,127

Sequence (83 aa):
MYILKINITEKSEYSLEADLFYTQNITMIRYPAKDDIVKIAKKHCNFAYYGLGAEIELEIYSANIDTDGVITENELIEKIEVN

Radius of gyration: 14.16 Å; Cα contacts (8 Å, |Δi|>4): 151; chains: 1; bounding box: 35×18×39 Å

Secondary structure (DSSP, 8-state):
-EEEEEEEEE--TT-SS-EEEEEEEEEESSPPPHHHHHHHHHHHGGGTTTTS-EEEEEEEEEEEE-TTS-EEEEEEEEEEEE-

Nearest PDB structures (foldseek):
  3aar-assembly1_A  TM=7.729E-01  e=2.107E-01  Legionella pneumophila subsp. pneumophila str. Philadelphia 1
  3ws3-assembly1_A  TM=2.931E-01  e=1.906E-02  Mus musculus
  3ws6-assembly1_A  TM=2.971E-01  e=4.731E-02  Mus musculus
  8tqa-assembly1_A  TM=3.093E-01  e=1.253E-01  Mus musculus

Mean predicted aligned error: 7.45 Å